Protein AF-A0A0G0CTD7-F1 (afdb_monomer_lite)

pLDDT: mean 95.5, std 3.57, range [73.5, 98.19]

Structure (mmCIF, N/CA/C/O backbone):
data_AF-A0A0G0CTD7-F1
#
_entry.id   AF-A0A0G0CTD7-F1
#
loop_
_atom_site.group_PDB
_atom_site.id
_atom_site.type_symbol
_atom_site.label_atom_id
_atom_site.label_alt_id
_atom_site.label_comp_id
_atom_site.label_asym_id
_atom_site.label_entity_id
_atom_site.label_seq_id
_atom_site.pdbx_PDB_ins_code
_atom_site.Cartn_x
_atom_site.Cartn_y
_atom_site.Cartn_z
_atom_site.occupancy
_atom_site.B_iso_or_equiv
_atom_site.auth_seq_id
_atom_site.auth_comp_id
_atom_site.auth_asym_id
_atom_site.auth_atom_id
_atom_site.pdbx_PDB_model_num
ATOM 1 N N . MET A 1 1 ? -0.629 7.077 -11.833 1.00 91.75 1 MET A N 1
ATOM 2 C CA . MET A 1 1 ? -1.697 6.134 -12.246 1.00 91.75 1 MET A CA 1
ATOM 3 C C . MET A 1 1 ? -1.566 4.860 -11.428 1.00 91.75 1 MET A C 1
ATOM 5 O O . MET A 1 1 ? -0.434 4.435 -11.220 1.00 91.75 1 MET A O 1
ATOM 9 N N . ALA A 1 2 ? -2.668 4.317 -10.905 1.00 94.38 2 ALA A N 1
ATOM 10 C CA . ALA A 1 2 ? -2.642 3.091 -10.104 1.00 94.38 2 ALA A CA 1
ATOM 11 C C . ALA A 1 2 ? -2.355 1.870 -10.987 1.00 94.38 2 ALA A C 1
ATOM 13 O O . ALA A 1 2 ? -2.801 1.825 -12.132 1.00 94.38 2 ALA A O 1
ATOM 14 N N . VAL A 1 3 ? -1.612 0.906 -10.450 1.00 97.12 3 VAL A N 1
ATOM 15 C CA . VAL A 1 3 ? -1.403 -0.407 -11.062 1.00 97.12 3 VAL A CA 1
ATOM 16 C C . VAL A 1 3 ? -2.101 -1.425 -10.181 1.00 97.12 3 VAL A C 1
ATOM 18 O O . VAL A 1 3 ? -1.761 -1.568 -9.006 1.00 97.12 3 VAL A O 1
ATOM 21 N N . VAL A 1 4 ? -3.100 -2.080 -10.753 1.00 96.69 4 VAL A N 1
ATOM 22 C CA . VAL A 1 4 ? -4.017 -2.980 -10.059 1.00 96.69 4 VAL A CA 1
ATOM 23 C C . VAL A 1 4 ? -3.967 -4.333 -10.755 1.00 96.69 4 VAL A C 1
ATOM 25 O O . VAL A 1 4 ? -3.927 -4.386 -11.987 1.00 96.69 4 VAL A O 1
ATOM 28 N N . VAL A 1 5 ? -3.915 -5.407 -9.974 1.00 95.81 5 VAL A N 1
ATOM 29 C CA . VAL A 1 5 ? -3.931 -6.788 -10.479 1.00 95.81 5 VAL A CA 1
ATOM 30 C C . VAL A 1 5 ? -5.304 -7.425 -10.236 1.00 95.81 5 VAL A C 1
ATOM 32 O O . VAL A 1 5 ? -6.293 -6.722 -10.026 1.00 95.81 5 VAL A O 1
ATOM 35 N N . PHE A 1 6 ? -5.383 -8.753 -10.321 1.00 95.25 6 PHE A N 1
ATOM 36 C CA . PHE A 1 6 ? -6.589 -9.519 -10.011 1.00 95.25 6 PHE A CA 1
ATOM 37 C C . PHE A 1 6 ? -7.195 -9.120 -8.647 1.00 95.25 6 PHE A C 1
ATOM 39 O O . PHE A 1 6 ? -6.472 -8.704 -7.742 1.00 95.25 6 PHE A O 1
ATOM 46 N N . ASP A 1 7 ? -8.524 -9.202 -8.543 1.00 93.38 7 ASP A N 1
ATOM 47 C CA . ASP A 1 7 ? -9.323 -8.829 -7.364 1.00 93.38 7 ASP A CA 1
ATOM 48 C C . ASP A 1 7 ? -9.163 -7.386 -6.863 1.00 93.38 7 ASP A C 1
ATOM 50 O O . ASP A 1 7 ? -9.435 -7.075 -5.709 1.00 93.38 7 ASP A O 1
ATOM 54 N N . GLY A 1 8 ? -8.752 -6.458 -7.731 1.00 92.81 8 GLY A N 1
ATOM 55 C CA . GLY A 1 8 ? -8.687 -5.043 -7.356 1.00 92.81 8 GLY A CA 1
ATOM 56 C C . GLY A 1 8 ? -7.505 -4.697 -6.445 1.00 92.81 8 GLY A C 1
ATOM 57 O O . GLY A 1 8 ? -7.419 -3.571 -5.956 1.00 92.81 8 GLY A O 1
ATOM 58 N N . ILE A 1 9 ? -6.559 -5.624 -6.266 1.00 94.94 9 ILE A N 1
ATOM 59 C CA . ILE A 1 9 ? -5.391 -5.433 -5.406 1.00 94.94 9 ILE A CA 1
ATOM 60 C C . ILE A 1 9 ? -4.459 -4.386 -6.023 1.00 94.94 9 ILE A C 1
ATOM 62 O O . ILE A 1 9 ? -3.909 -4.564 -7.117 1.00 94.94 9 ILE A O 1
ATOM 66 N N . LEU A 1 10 ? -4.253 -3.285 -5.302 1.00 95.56 10 LEU A N 1
ATOM 67 C CA . LEU A 1 10 ? -3.278 -2.259 -5.655 1.00 95.56 10 LEU A CA 1
ATOM 68 C C . LEU A 1 10 ? -1.864 -2.790 -5.393 1.00 95.56 10 LEU A C 1
ATOM 70 O O . LEU A 1 10 ? -1.533 -3.136 -4.266 1.00 95.56 10 LEU A O 1
ATOM 74 N N . VAL A 1 11 ? -1.009 -2.807 -6.417 1.00 95.69 11 VAL A N 1
ATOM 75 C CA . VAL A 1 11 ? 0.386 -3.284 -6.288 1.00 95.69 11 VAL A CA 1
ATOM 76 C C . VAL A 1 11 ? 1.417 -2.177 -6.458 1.00 95.69 11 VAL A C 1
ATOM 78 O O . VAL A 1 11 ? 2.578 -2.335 -6.081 1.00 95.69 11 VAL A O 1
ATOM 81 N N . GLY A 1 12 ? 1.011 -1.030 -7.002 1.00 95.62 12 GLY A N 1
ATOM 82 C CA . GLY A 1 12 ? 1.914 0.095 -7.167 1.00 95.62 12 GLY A CA 1
ATOM 83 C C . GLY A 1 12 ? 1.323 1.261 -7.940 1.00 95.62 12 GLY A C 1
ATOM 84 O O . GLY A 1 12 ? 0.117 1.365 -8.181 1.00 95.62 12 GLY A O 1
ATOM 85 N N . LYS A 1 13 ? 2.217 2.156 -8.352 1.00 94.94 13 LYS A N 1
ATOM 86 C CA . LYS A 1 13 ? 1.899 3.326 -9.168 1.00 94.94 13 LYS A CA 1
ATOM 87 C C . LYS A 1 13 ? 2.874 3.456 -10.328 1.00 94.94 13 LYS A C 1
ATOM 89 O O . LYS A 1 13 ? 4.078 3.253 -10.180 1.00 94.94 13 LYS A O 1
ATOM 94 N N . VAL A 1 14 ? 2.354 3.836 -11.489 1.00 96.50 14 VAL A N 1
ATOM 95 C CA . VAL A 1 14 ? 3.183 4.215 -12.637 1.00 96.50 14 VAL A CA 1
ATOM 96 C C . VAL A 1 14 ? 3.988 5.461 -12.270 1.00 96.50 14 VAL A C 1
ATOM 98 O O . VAL A 1 14 ? 3.396 6.479 -11.902 1.00 96.50 14 VAL A O 1
ATOM 101 N N . LYS A 1 15 ? 5.316 5.360 -12.373 1.00 96.25 15 LYS A N 1
ATOM 102 C CA . LYS A 1 15 ? 6.280 6.445 -12.141 1.00 96.25 15 LYS A CA 1
ATOM 103 C C . LYS A 1 15 ? 6.686 7.124 -13.443 1.00 96.25 15 LYS A C 1
ATOM 105 O O . LYS A 1 15 ? 6.735 8.344 -13.503 1.00 96.25 15 LYS A O 1
ATOM 110 N N . GLU A 1 16 ? 6.967 6.335 -14.475 1.00 97.69 16 GLU A N 1
ATOM 111 C CA . GLU A 1 16 ? 7.401 6.824 -15.787 1.00 97.69 16 GLU A CA 1
ATOM 112 C C . GLU A 1 16 ? 6.642 6.082 -16.884 1.00 97.69 16 GLU A C 1
ATOM 114 O O . GLU A 1 16 ? 6.350 4.890 -16.755 1.00 97.69 16 GLU A O 1
ATOM 119 N N . VAL A 1 17 ? 6.348 6.788 -17.971 1.00 97.94 17 VAL A N 1
ATOM 120 C CA . VAL A 1 17 ? 5.663 6.255 -19.151 1.00 97.94 17 VAL A CA 1
ATOM 121 C C . VAL A 1 17 ? 6.588 6.413 -20.352 1.00 97.94 17 VAL A C 1
ATOM 123 O O . VAL A 1 17 ? 7.192 7.468 -20.538 1.00 97.94 17 VAL A O 1
ATOM 126 N N . TYR A 1 18 ? 6.676 5.365 -21.160 1.00 97.88 18 TYR A N 1
ATOM 127 C CA . TYR A 1 18 ? 7.404 5.306 -22.422 1.00 97.88 18 TYR A CA 1
ATOM 128 C C . TYR A 1 18 ? 6.439 4.896 -23.542 1.00 97.88 18 TYR A C 1
ATOM 130 O O . TYR A 1 18 ? 5.292 4.536 -23.281 1.00 97.88 18 TYR A O 1
ATOM 138 N N . ASN A 1 19 ? 6.902 4.902 -24.795 1.00 97.62 19 ASN A N 1
ATOM 139 C CA . ASN A 1 19 ? 6.044 4.643 -25.962 1.00 97.62 19 ASN A CA 1
ATOM 140 C C . ASN A 1 19 ? 5.283 3.305 -25.903 1.00 97.62 19 ASN A C 1
ATOM 142 O O . ASN A 1 19 ? 4.151 3.225 -26.370 1.00 97.62 19 ASN A O 1
ATOM 146 N N . ASN A 1 20 ? 5.892 2.256 -25.342 1.00 97.62 20 ASN A N 1
ATOM 147 C CA . ASN A 1 20 ? 5.324 0.901 -25.310 1.00 97.62 20 ASN A CA 1
ATOM 148 C C . ASN A 1 20 ? 5.486 0.218 -23.945 1.00 97.62 20 ASN A C 1
ATOM 150 O O . ASN A 1 20 ? 5.288 -0.989 -23.827 1.00 97.62 20 ASN A O 1
ATOM 154 N N . SER A 1 21 ? 5.905 0.958 -22.921 1.00 97.69 21 SER A N 1
ATOM 155 C CA . SER A 1 21 ? 6.170 0.408 -21.595 1.00 97.69 21 SER A CA 1
ATOM 156 C C . SER A 1 21 ? 6.021 1.475 -20.519 1.00 97.69 21 SER A C 1
ATOM 158 O O . SER A 1 21 ? 5.939 2.672 -20.792 1.00 97.69 21 SER A O 1
ATOM 160 N N . SER A 1 22 ? 5.987 1.040 -19.267 1.00 97.94 22 SER A N 1
ATOM 161 C CA . SER A 1 22 ? 5.933 1.932 -18.115 1.00 97.94 22 SER A CA 1
ATOM 162 C C . SER A 1 22 ? 6.807 1.392 -16.997 1.00 97.94 22 SER A C 1
ATOM 164 O O . SER A 1 22 ? 6.870 0.178 -16.796 1.00 97.94 22 SER A O 1
ATOM 166 N N . LYS A 1 23 ? 7.428 2.288 -16.231 1.00 97.69 23 LYS A N 1
ATOM 167 C CA . LYS A 1 23 ? 8.089 1.932 -14.975 1.00 97.69 23 LYS A CA 1
ATOM 168 C C . LYS A 1 23 ? 7.086 2.062 -13.834 1.00 97.69 23 LYS A C 1
ATOM 170 O O . LYS A 1 23 ? 6.489 3.125 -13.648 1.00 97.69 23 LYS A O 1
ATOM 175 N N . VAL A 1 24 ? 6.934 0.995 -13.061 1.00 97.12 24 VAL A N 1
ATOM 176 C CA . VAL A 1 24 ? 6.061 0.940 -11.884 1.00 97.12 24 VAL A CA 1
ATOM 177 C C . VAL A 1 24 ? 6.919 0.968 -10.628 1.00 97.12 24 VAL A C 1
ATOM 179 O O . VAL A 1 24 ? 7.914 0.253 -10.543 1.00 97.12 24 VAL A O 1
ATOM 182 N N . VAL A 1 25 ? 6.529 1.795 -9.662 1.00 95.94 25 VAL A N 1
ATOM 183 C CA . VAL A 1 25 ? 7.025 1.710 -8.286 1.00 95.94 25 VAL A CA 1
ATOM 184 C C . VAL A 1 25 ? 6.027 0.883 -7.495 1.00 95.94 25 VAL A C 1
ATOM 186 O O . VAL A 1 25 ? 4.837 1.213 -7.478 1.00 95.94 25 VAL A O 1
ATOM 189 N N . LEU A 1 26 ? 6.514 -0.198 -6.892 1.00 96.00 26 LEU A N 1
ATOM 190 C CA . LEU A 1 26 ? 5.712 -1.081 -6.050 1.00 96.00 26 LEU A CA 1
ATOM 191 C C . LEU A 1 26 ? 5.357 -0.395 -4.733 1.00 96.00 26 LEU A C 1
ATOM 193 O O . LEU A 1 26 ? 6.086 0.483 -4.277 1.00 96.00 26 LEU A O 1
ATOM 197 N N . LEU A 1 27 ? 4.267 -0.829 -4.101 1.00 95.88 27 LEU A N 1
ATOM 198 C CA . LEU A 1 27 ? 3.874 -0.294 -2.795 1.00 95.88 27 LEU A CA 1
ATOM 199 C C . LEU A 1 27 ? 4.940 -0.504 -1.711 1.00 95.88 27 LEU A C 1
ATOM 201 O O . LEU A 1 27 ? 5.067 0.343 -0.839 1.00 95.88 27 LEU A O 1
ATOM 205 N N . SER A 1 28 ? 5.710 -1.590 -1.788 1.00 95.44 28 SER A N 1
ATOM 206 C CA . SER A 1 28 ? 6.757 -1.946 -0.822 1.00 95.44 28 SER A CA 1
ATOM 207 C C . SER A 1 28 ? 8.066 -1.168 -0.995 1.00 95.44 28 SER A C 1
ATOM 209 O O . SER A 1 28 ? 8.981 -1.312 -0.185 1.00 95.44 28 SER A O 1
ATOM 211 N N . ASP A 1 29 ? 8.193 -0.368 -2.056 1.00 95.50 29 ASP A N 1
ATOM 212 C CA . ASP A 1 29 ? 9.341 0.515 -2.250 1.00 95.50 29 ASP A CA 1
ATOM 213 C C . ASP A 1 29 ? 9.307 1.663 -1.229 1.00 95.50 29 ASP A C 1
ATOM 215 O O . ASP A 1 29 ? 8.255 2.256 -1.004 1.00 95.50 29 ASP A O 1
ATOM 219 N N . ALA A 1 30 ? 10.455 2.027 -0.654 1.00 94.19 30 ALA A N 1
ATOM 220 C CA . ALA A 1 30 ? 10.537 3.070 0.376 1.00 94.19 30 ALA A CA 1
ATOM 221 C C . ALA A 1 30 ? 10.123 4.476 -0.106 1.00 94.19 30 ALA A C 1
ATOM 223 O O . ALA A 1 30 ? 9.833 5.353 0.701 1.00 94.19 30 ALA A O 1
ATOM 224 N N . SER A 1 31 ? 10.084 4.715 -1.421 1.00 93.75 31 SER A N 1
ATOM 225 C CA . SER A 1 31 ? 9.555 5.957 -2.006 1.00 93.75 31 SER A CA 1
ATOM 226 C C . SER A 1 31 ? 8.044 5.911 -2.277 1.00 93.75 31 SER A C 1
ATOM 228 O O . SER A 1 31 ? 7.449 6.894 -2.743 1.00 93.75 31 SER A O 1
ATOM 230 N N . SER A 1 32 ? 7.402 4.769 -2.029 1.00 94.69 32 SER A N 1
ATOM 231 C CA . SER A 1 32 ? 5.962 4.623 -2.155 1.00 94.69 32 SER A CA 1
ATOM 232 C C . SER A 1 32 ? 5.253 5.099 -0.893 1.00 94.69 32 SER A C 1
ATOM 234 O O . SER A 1 32 ? 5.623 4.773 0.227 1.00 94.69 32 SER A O 1
ATOM 236 N N . SER A 1 33 ? 4.199 5.874 -1.116 1.00 95.12 33 SER A N 1
ATOM 237 C CA . SER A 1 33 ? 3.301 6.402 -0.099 1.00 95.12 33 SER A CA 1
ATOM 238 C C . SER A 1 33 ? 1.936 6.590 -0.756 1.00 95.12 33 SER A C 1
ATOM 240 O O . SER A 1 33 ? 1.860 7.102 -1.890 1.00 95.12 33 SER A O 1
ATOM 242 N N . VAL A 1 34 ? 0.890 6.089 -0.097 1.00 95.69 34 VAL A N 1
ATOM 243 C CA . VAL A 1 34 ? -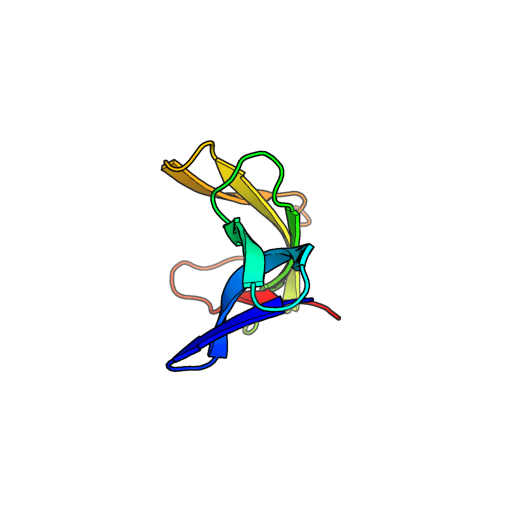0.497 6.093 -0.573 1.00 95.69 34 VAL A CA 1
ATOM 244 C C . VAL A 1 34 ? -1.433 6.389 0.595 1.00 95.69 34 VAL A C 1
ATOM 246 O O . VAL A 1 34 ? -1.365 5.721 1.619 1.00 95.69 34 VAL A O 1
ATOM 249 N N . ASN A 1 35 ? -2.339 7.352 0.423 1.00 96.75 35 ASN A N 1
ATOM 250 C CA . ASN A 1 35 ? -3.407 7.597 1.392 1.00 96.75 35 ASN A CA 1
ATOM 251 C C . ASN A 1 35 ? -4.414 6.449 1.344 1.00 96.75 35 ASN A C 1
ATOM 253 O O . ASN A 1 35 ? -4.908 6.093 0.266 1.00 96.75 35 ASN A O 1
ATOM 257 N N . VAL A 1 36 ? -4.735 5.897 2.506 1.00 97.56 36 VAL A N 1
ATOM 258 C CA . VAL A 1 36 ? -5.622 4.745 2.635 1.00 97.56 36 VAL A CA 1
ATOM 259 C C . VAL A 1 36 ? -6.646 4.948 3.741 1.00 97.56 36 VAL A C 1
ATOM 261 O O . VAL A 1 36 ? -6.498 5.817 4.604 1.00 97.56 36 VAL A O 1
ATOM 264 N N . SER A 1 37 ? -7.701 4.149 3.675 1.00 98.06 37 SER A N 1
ATOM 265 C CA . SER A 1 37 ? -8.684 3.997 4.732 1.00 98.06 37 SER A CA 1
ATOM 266 C C . SER A 1 37 ? -8.929 2.520 4.983 1.00 98.06 37 SER A C 1
ATOM 268 O O . SER A 1 37 ? -9.057 1.750 4.028 1.00 98.06 37 SER A O 1
ATOM 270 N N . ASP A 1 38 ? -9.049 2.167 6.248 1.00 98.00 38 ASP A N 1
ATOM 271 C CA . ASP A 1 38 ? -9.656 0.922 6.697 1.00 98.00 38 ASP A CA 1
ATOM 272 C C . ASP A 1 38 ? -11.142 0.911 6.290 1.00 98.00 38 ASP A C 1
ATOM 274 O O . ASP A 1 38 ? -11.855 1.907 6.470 1.00 98.00 38 ASP A O 1
ATOM 278 N N . VAL A 1 39 ? -11.586 -0.170 5.647 1.00 97.31 39 VAL A N 1
ATOM 279 C CA . VAL A 1 39 ? -12.945 -0.307 5.105 1.00 97.31 39 VAL A CA 1
ATOM 280 C C . VAL A 1 39 ? -13.974 -0.448 6.228 1.00 97.31 39 VAL A C 1
ATOM 282 O O . VAL A 1 39 ? -15.059 0.135 6.152 1.00 97.31 39 VAL A O 1
ATOM 285 N N . GLU A 1 40 ? -13.637 -1.184 7.279 1.00 97.94 40 GLU A N 1
ATOM 286 C CA . GLU A 1 40 ? -14.508 -1.519 8.398 1.00 97.94 40 GLU A CA 1
ATOM 287 C C . GLU A 1 40 ? -14.648 -0.370 9.398 1.00 97.94 40 GLU A C 1
ATOM 289 O O . GLU A 1 40 ? -15.735 -0.142 9.940 1.00 97.94 40 GLU A O 1
ATOM 294 N N . THR A 1 41 ? -13.560 0.350 9.667 1.00 97.44 41 THR A N 1
ATOM 295 C CA . THR A 1 41 ? -13.508 1.366 10.732 1.00 97.44 41 THR A CA 1
ATOM 296 C C . THR A 1 41 ? -13.481 2.794 10.203 1.00 97.44 41 THR A C 1
ATOM 298 O O . THR A 1 41 ? -13.731 3.731 10.961 1.00 97.44 41 THR A O 1
ATOM 301 N N . SER A 1 42 ? -13.228 2.977 8.901 1.00 97.00 42 SER A N 1
ATOM 302 C CA . SER A 1 42 ? -12.973 4.283 8.275 1.00 97.00 42 SER A CA 1
ATOM 303 C C . SER A 1 42 ? -11.747 5.020 8.827 1.00 97.00 42 SER A C 1
ATOM 305 O O . SER A 1 42 ? -11.565 6.198 8.495 1.00 97.00 42 SER A O 1
ATOM 307 N N . ALA A 1 43 ? -10.903 4.346 9.618 1.00 98.19 43 ALA A N 1
ATOM 308 C CA . ALA A 1 43 ? -9.626 4.878 10.072 1.00 98.19 43 ALA A CA 1
ATOM 309 C C . ALA A 1 43 ? -8.769 5.245 8.861 1.00 98.19 43 ALA A C 1
ATOM 311 O O . ALA A 1 43 ? -8.689 4.486 7.892 1.00 98.19 43 ALA A O 1
ATOM 312 N N . LYS A 1 44 ? -8.147 6.423 8.885 1.00 97.75 44 LYS A N 1
ATOM 313 C CA . LYS A 1 44 ? -7.347 6.925 7.759 1.00 97.75 44 LYS A CA 1
ATOM 314 C C . LYS A 1 44 ? -5.882 6.958 8.123 1.00 97.75 44 LYS A C 1
ATOM 316 O O . LYS A 1 44 ? -5.526 7.228 9.261 1.00 97.75 44 LYS A O 1
ATOM 321 N N . GLY A 1 45 ? -5.041 6.747 7.124 1.00 97.38 45 GLY A N 1
ATOM 322 C CA . GLY A 1 45 ? -3.604 6.853 7.293 1.00 97.38 45 GLY A CA 1
ATOM 323 C C . GLY A 1 45 ? -2.872 6.838 5.966 1.00 97.38 45 GLY A C 1
ATOM 324 O O . GLY A 1 45 ? -3.449 7.033 4.888 1.00 97.38 45 GLY A O 1
ATOM 325 N N . ILE A 1 46 ? -1.575 6.599 6.060 1.00 97.25 46 ILE A N 1
ATOM 326 C CA . ILE A 1 46 ? -0.660 6.525 4.932 1.00 97.25 46 ILE A CA 1
ATOM 327 C C . ILE A 1 46 ? -0.014 5.148 4.941 1.00 97.25 46 ILE A C 1
ATOM 329 O O . ILE A 1 46 ? 0.592 4.742 5.923 1.00 97.25 46 ILE A O 1
ATOM 333 N N . LEU A 1 47 ? -0.141 4.435 3.827 1.00 96.56 47 LEU A N 1
ATOM 334 C CA . LEU A 1 47 ? 0.548 3.177 3.591 1.00 96.56 47 LEU A CA 1
ATOM 335 C C . LEU A 1 4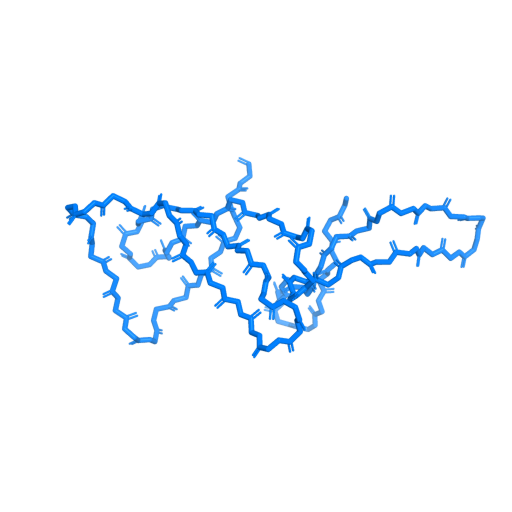7 ? 1.887 3.474 2.905 1.00 96.56 47 LEU A C 1
ATOM 337 O O . LEU A 1 47 ? 1.897 3.969 1.769 1.00 96.56 47 LEU A O 1
ATOM 341 N N . SER A 1 48 ? 2.999 3.194 3.580 1.00 95.94 48 SER A N 1
ATOM 342 C CA . SER A 1 48 ? 4.365 3.372 3.079 1.00 95.94 48 SER A CA 1
ATOM 343 C C . SER A 1 48 ? 5.095 2.039 2.918 1.00 95.94 48 SER A C 1
ATOM 345 O O . SER A 1 48 ? 4.765 1.039 3.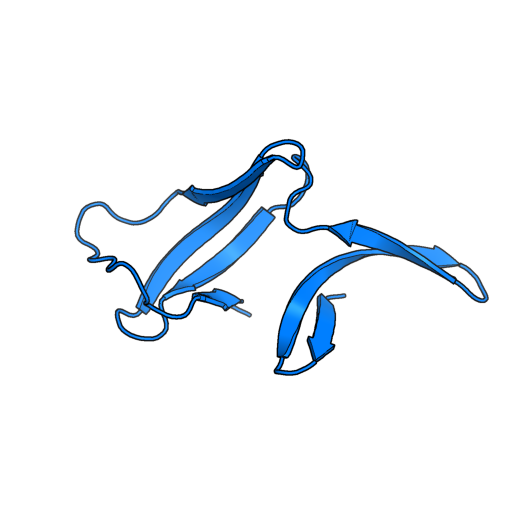557 1.00 95.94 48 SER A O 1
ATOM 347 N N . GLY A 1 49 ? 6.055 1.996 1.996 1.00 96.06 49 GLY A N 1
ATOM 348 C CA . GLY A 1 49 ? 6.861 0.801 1.756 1.00 96.06 49 GLY A CA 1
ATOM 349 C C . GLY A 1 49 ? 8.080 0.720 2.671 1.00 96.06 49 GLY A C 1
ATOM 350 O O . GLY A 1 49 ? 8.747 1.720 2.920 1.00 96.06 49 GLY A O 1
ATOM 351 N N . GLU A 1 50 ? 8.434 -0.486 3.115 1.00 93.50 50 GLU A N 1
ATOM 352 C CA . GLU A 1 50 ? 9.601 -0.717 3.980 1.00 93.50 50 GLU A CA 1
ATOM 353 C C . GLU A 1 50 ? 10.749 -1.410 3.233 1.00 93.50 50 GLU A C 1
ATOM 355 O O . GLU A 1 50 ? 11.098 -2.552 3.519 1.00 93.50 50 GLU A O 1
ATOM 360 N N . TYR A 1 51 ? 11.346 -0.739 2.241 1.00 89.25 51 TYR A N 1
ATOM 361 C CA . TYR A 1 51 ? 12.523 -1.242 1.500 1.00 89.25 51 TYR A CA 1
ATOM 362 C C . TYR A 1 51 ? 12.366 -2.676 0.943 1.00 89.25 51 TYR A C 1
ATOM 364 O O . TYR A 1 51 ? 13.332 -3.432 0.851 1.00 89.25 51 TYR A O 1
ATOM 372 N N . GLY A 1 52 ? 11.145 -3.065 0.565 1.00 82.88 52 GLY A N 1
ATOM 373 C CA . GLY A 1 52 ? 10.829 -4.405 0.065 1.00 82.88 52 GLY A CA 1
ATOM 374 C C . GLY A 1 52 ? 10.523 -5.461 1.135 1.00 82.88 52 GLY A C 1
ATOM 375 O O . GLY A 1 52 ? 10.215 -6.589 0.764 1.00 82.88 52 GLY A O 1
ATOM 376 N N . LEU A 1 53 ? 10.569 -5.120 2.428 1.00 87.25 53 LEU A N 1
ATOM 377 C CA . LEU A 1 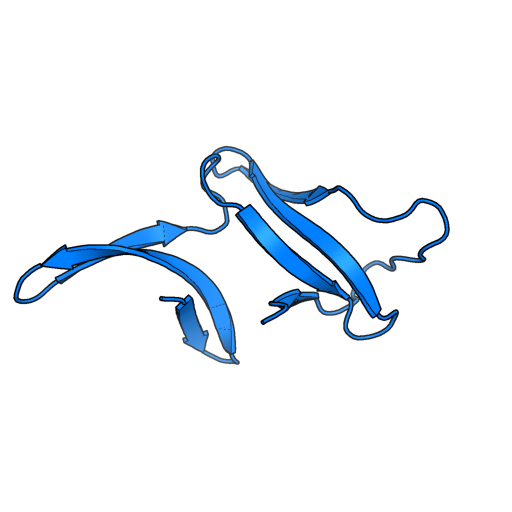53 ? 10.244 -6.032 3.535 1.00 87.25 53 LEU A CA 1
ATOM 378 C C . LEU A 1 53 ? 8.737 -6.146 3.787 1.00 87.25 53 LEU A C 1
ATOM 380 O O . LEU A 1 53 ? 8.272 -7.171 4.281 1.00 87.25 53 LEU A O 1
ATOM 384 N N . GLY A 1 54 ? 7.975 -5.114 3.431 1.00 91.06 54 GLY A N 1
ATOM 385 C CA . GLY A 1 54 ? 6.544 -5.062 3.682 1.00 91.06 54 GLY A CA 1
ATOM 386 C C . GLY A 1 54 ? 5.961 -3.675 3.454 1.00 91.06 54 GLY A C 1
ATOM 387 O O . GLY A 1 54 ? 6.507 -2.869 2.691 1.00 91.06 54 GLY A O 1
ATOM 388 N N . LEU A 1 55 ? 4.829 -3.439 4.112 1.00 95.25 55 LEU A 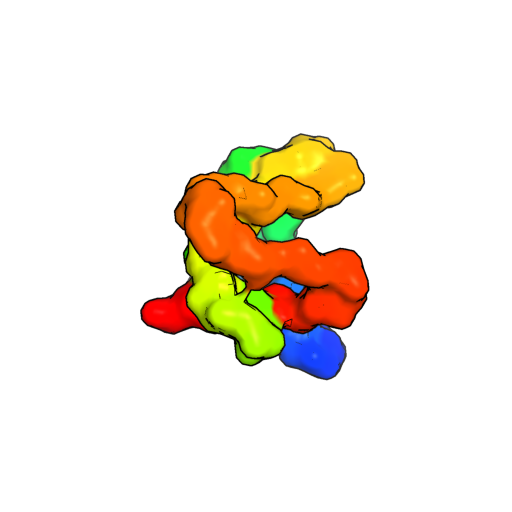N 1
ATOM 389 C CA . LEU A 1 55 ? 4.080 -2.190 4.103 1.00 95.25 55 LEU A CA 1
ATOM 390 C C . LEU A 1 55 ? 3.819 -1.771 5.549 1.00 95.25 55 LEU A C 1
ATOM 392 O O . LEU A 1 55 ? 3.461 -2.613 6.372 1.00 95.25 55 LEU A O 1
ATOM 396 N N . MET A 1 56 ? 3.943 -0.479 5.823 1.00 95.62 56 MET A N 1
ATOM 397 C CA . MET A 1 56 ? 3.638 0.127 7.113 1.00 95.62 56 MET A CA 1
ATOM 398 C C . MET A 1 56 ? 2.433 1.051 6.948 1.00 95.62 56 MET A C 1
ATOM 400 O O . MET A 1 56 ? 2.440 1.927 6.084 1.00 95.62 56 MET A O 1
ATOM 404 N N . LEU A 1 57 ? 1.393 0.857 7.761 1.00 96.25 57 LEU A N 1
ATOM 405 C CA . LEU A 1 57 ? 0.304 1.824 7.886 1.00 96.25 57 LEU A CA 1
ATOM 406 C C . LEU A 1 57 ? 0.648 2.788 9.022 1.00 96.25 57 LEU A C 1
ATOM 408 O O . LEU A 1 57 ? 0.680 2.404 10.189 1.00 96.25 57 LEU A O 1
ATOM 412 N N . GLU A 1 58 ? 0.918 4.036 8.669 1.00 95.19 58 GLU A N 1
ATOM 413 C CA . GLU A 1 58 ? 1.348 5.087 9.584 1.00 95.19 58 GLU A CA 1
ATOM 414 C C . GLU A 1 58 ? 0.425 6.308 9.519 1.00 95.19 58 GLU A C 1
ATOM 416 O O . GLU A 1 58 ? -0.455 6.408 8.662 1.00 95.19 58 GLU A O 1
ATOM 421 N N . MET A 1 59 ? 0.629 7.253 10.441 1.00 96.38 59 MET A N 1
ATOM 422 C CA . MET A 1 59 ? -0.175 8.479 10.544 1.00 96.38 59 MET A CA 1
ATOM 423 C C . MET A 1 59 ? -1.684 8.214 10.702 1.00 96.38 59 MET A C 1
ATOM 425 O O . MET A 1 59 ? -2.505 8.968 10.187 1.00 96.38 59 MET A O 1
ATOM 429 N N . VAL A 1 60 ? -2.028 7.147 11.428 1.00 97.75 60 VAL A N 1
ATOM 430 C CA . VAL A 1 60 ? -3.396 6.860 11.880 1.00 97.75 60 VAL A CA 1
ATOM 431 C C . VAL A 1 60 ? -3.656 7.585 13.200 1.00 97.75 60 VAL A C 1
ATOM 433 O O . VAL A 1 60 ? -2.769 7.649 14.058 1.00 97.75 60 VAL A O 1
ATOM 436 N N . GLU A 1 61 ? -4.853 8.148 13.363 1.00 97.69 61 GLU A N 1
ATOM 437 C CA . GLU A 1 61 ? -5.247 8.840 14.593 1.00 97.69 61 GLU A CA 1
ATOM 438 C C . GLU A 1 61 ? -5.217 7.881 15.790 1.00 97.69 61 GLU A C 1
ATOM 440 O O . GLU A 1 61 ? -5.674 6.744 15.714 1.00 97.69 61 GLU A O 1
ATOM 445 N N . GLN A 1 62 ? -4.721 8.340 16.942 1.00 96.62 62 GLN A N 1
ATOM 446 C CA . GLN A 1 62 ? -4.603 7.481 18.133 1.00 96.62 62 GLN A CA 1
ATOM 447 C C . GLN A 1 62 ? -5.957 7.024 18.694 1.00 96.62 62 GLN A C 1
ATOM 449 O O . GLN A 1 62 ? -6.017 6.066 19.463 1.00 96.62 62 GLN A O 1
ATOM 454 N N . THR A 1 63 ? -7.029 7.742 18.361 1.00 97.88 63 THR A N 1
ATOM 455 C CA . THR A 1 63 ? -8.401 7.404 18.754 1.00 97.88 63 THR A CA 1
ATOM 456 C C . THR A 1 63 ? -9.066 6.411 17.808 1.00 97.88 63 THR A C 1
ATOM 458 O O . THR A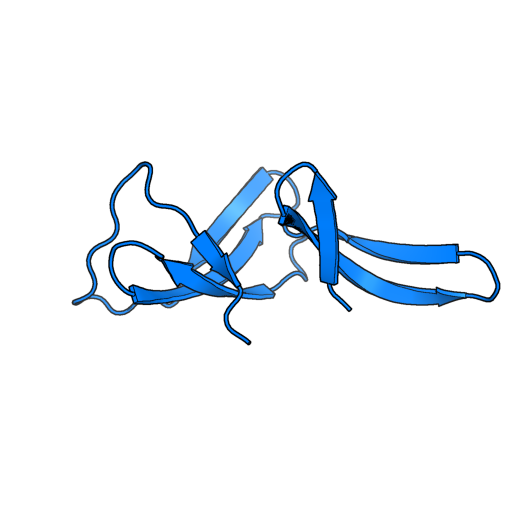 1 63 ? -10.122 5.881 18.157 1.00 97.88 63 THR A O 1
ATOM 461 N N . ASP A 1 64 ? -8.484 6.180 16.630 1.00 97.56 64 ASP A N 1
ATOM 462 C CA . ASP A 1 64 ? -9.021 5.237 15.658 1.00 97.56 64 ASP A CA 1
ATOM 463 C C . ASP A 1 64 ? -8.705 3.798 16.078 1.00 97.56 64 ASP A C 1
ATOM 465 O O . ASP A 1 64 ? -7.721 3.501 16.760 1.00 97.56 64 ASP A O 1
ATOM 469 N N . VAL A 1 65 ? -9.579 2.883 15.670 1.00 96.69 65 VAL A N 1
ATOM 470 C CA . VAL A 1 65 ? -9.434 1.453 15.932 1.00 96.69 65 VAL A CA 1
ATOM 471 C C . VAL A 1 65 ? -8.989 0.785 14.643 1.00 96.69 65 VAL A C 1
ATOM 473 O O . VAL A 1 65 ? -9.612 0.996 13.615 1.00 96.69 65 VAL A O 1
ATOM 476 N N . LEU A 1 66 ? -7.961 -0.054 14.723 1.00 96.94 66 LEU A N 1
ATOM 477 C CA . LEU A 1 66 ? -7.547 -0.959 13.651 1.00 96.94 66 LEU A CA 1
ATOM 478 C C . LEU A 1 66 ? -7.642 -2.391 14.167 1.00 96.94 66 LEU A C 1
ATOM 480 O O . LEU A 1 66 ? -7.277 -2.649 15.324 1.00 96.94 66 LEU A O 1
ATOM 484 N N . LYS A 1 67 ? -8.093 -3.333 13.337 1.00 96.81 67 LYS A N 1
ATOM 485 C CA . LYS A 1 67 ? -8.103 -4.753 13.700 1.00 96.81 67 LYS A CA 1
ATOM 486 C C . LYS A 1 67 ? -7.356 -5.575 12.664 1.00 96.81 67 LYS A C 1
ATOM 488 O O . LYS A 1 67 ? -7.308 -5.282 11.475 1.00 96.81 67 LYS A O 1
ATOM 493 N N . ALA A 1 68 ? -6.732 -6.643 13.147 1.00 96.62 68 ALA A N 1
ATOM 494 C CA . ALA A 1 68 ? -6.091 -7.595 12.261 1.00 96.62 68 ALA A CA 1
ATOM 495 C C . ALA A 1 68 ? -7.154 -8.302 11.408 1.00 96.62 68 ALA A C 1
ATOM 497 O O . ALA A 1 68 ? -8.104 -8.863 11.954 1.00 96.62 68 ALA A O 1
ATOM 498 N N . GLY A 1 69 ? -6.937 -8.312 10.094 1.00 96.56 69 GLY A N 1
ATOM 499 C CA . GLY A 1 69 ? -7.856 -8.901 9.120 1.00 96.56 69 GLY A CA 1
ATOM 500 C C . GLY A 1 69 ? -8.808 -7.905 8.458 1.00 96.56 69 GLY A C 1
ATOM 501 O O . GLY A 1 69 ? -9.537 -8.338 7.574 1.00 96.56 69 GLY A O 1
ATOM 502 N N . ASP A 1 70 ? -8.781 -6.628 8.853 1.00 97.50 70 ASP A N 1
ATOM 503 C CA . ASP A 1 70 ? -9.534 -5.562 8.183 1.00 97.50 70 ASP A CA 1
ATOM 504 C C . ASP A 1 70 ? -8.952 -5.279 6.785 1.00 97.50 70 ASP A C 1
ATOM 506 O O . ASP A 1 70 ? -7.742 -5.427 6.544 1.00 97.50 70 ASP A O 1
ATOM 510 N N . ASP A 1 71 ? -9.821 -4.866 5.863 1.00 97.06 71 ASP A N 1
ATOM 511 C CA . ASP A 1 71 ? -9.453 -4.564 4.486 1.00 97.06 71 ASP A CA 1
ATOM 512 C C . ASP A 1 71 ? -9.021 -3.099 4.353 1.00 97.06 71 ASP A C 1
ATOM 514 O O . ASP A 1 71 ? -9.650 -2.165 4.854 1.00 97.06 71 ASP A O 1
ATOM 518 N N . ILE A 1 72 ? -7.931 -2.869 3.616 1.00 97.12 72 ILE A N 1
ATOM 519 C CA . ILE A 1 72 ? -7.381 -1.529 3.393 1.00 97.12 72 ILE A CA 1
ATOM 520 C C . ILE A 1 72 ? -7.620 -1.107 1.949 1.00 97.12 72 ILE A C 1
ATOM 522 O O . ILE A 1 72 ? -7.164 -1.758 1.007 1.00 97.12 72 ILE A O 1
ATOM 526 N N . GLN A 1 73 ? -8.264 0.045 1.765 1.00 96.19 73 GLN A N 1
ATOM 527 C CA . GLN A 1 73 ? -8.515 0.615 0.445 1.00 96.19 73 GLN A CA 1
ATOM 528 C C . GLN A 1 73 ? -7.831 1.966 0.258 1.00 96.19 73 GLN A C 1
ATOM 530 O O . GLN A 1 73 ? -7.632 2.747 1.188 1.00 96.19 73 GLN A O 1
ATOM 535 N N . LYS A 1 74 ? -7.501 2.280 -0.993 1.00 94.50 74 LYS A N 1
ATOM 536 C CA . LYS A 1 74 ? -6.962 3.589 -1.356 1.00 94.50 74 LYS A CA 1
ATOM 537 C C . LYS A 1 74 ? -8.040 4.673 -1.226 1.00 94.50 74 LYS A C 1
ATOM 539 O O . LYS A 1 74 ? -9.129 4.533 -1.778 1.00 94.50 74 LYS A O 1
ATOM 544 N N . VAL A 1 75 ? -7.686 5.801 -0.611 1.00 91.38 75 VAL A N 1
ATOM 545 C CA . VAL A 1 75 ? -8.510 7.020 -0.611 1.00 91.38 75 VAL A CA 1
ATOM 546 C C . VAL A 1 75 ? -8.214 7.828 -1.877 1.00 91.38 75 VAL A C 1
ATOM 548 O O . VAL A 1 75 ? -7.058 7.949 -2.299 1.00 91.38 75 VAL A O 1
ATOM 551 N N . SER A 1 76 ? -9.273 8.320 -2.522 1.00 73.50 76 SER A N 1
ATOM 552 C CA . SER A 1 76 ? -9.197 9.099 -3.768 1.00 73.50 76 SER A CA 1
ATOM 553 C C . SER A 1 76 ? -8.943 10.576 -3.515 1.00 73.50 76 SER A C 1
ATOM 555 O O . SER A 1 76 ? -9.509 11.102 -2.533 1.00 73.50 76 SER A O 1
#

Sequence (76 aa):
MAVVVFDGILVGKVKEVYNNSSKVVLLSDASSSVNVSDVETSAKGILSGEYGLGLMLEMVEQTDVLKAGDDIQKVS

Secondary structure (DSSP, 8-state):
-EEE-GGG-EEEEEEEE-SS-EEEEETTSTT-EEEEEETTT--EEEEEE-TTS-EEEES--TTS---TT--EEE--

Radius of gyration: 13.5 Å; chains: 1; bounding box: 27×19×45 Å

Foldseek 3Di:
DFDADPPRDTFFDFPADDPPDTDTDGQQCQPHKFWKAFPPFRFTFIWGHDNNPDIDTDPTDPPTDDDPPTDMDTDD